Protein AF-A0A7H1N1E7-F1 (afdb_monomer_lite)

pLDDT: mean 75.08, std 14.49, range [43.53, 95.0]

Radius of gyration: 23.33 Å; chains: 1; bounding box: 52×28×62 Å

Sequence (79 aa):
MTDLAKGLPEGTPVEIWFQDEARVGQKNGLVYQWARRGTRPRQPKDQRTAWAYIFGAVCVYGGDKLGHVAAVIGAAAPE

Foldseek 3Di:
DVVVCPPPDPPPDDWDKDKDKDKDKDADDDDDDDDDPPDDDDDDGDPQIWIFMKIWMDTDPDPPDDTDTDGPGPTDGDD

Organism: NCBI:txid111831

Secondary structure (DSSP, 8-state):
-TTTTTTSPTT-----EEEEEEEEE-PPPP------TT--PPPPPP----EEEEEEEEESSSTT----EE---------

Structure (mmCIF, N/CA/C/O backbone):
data_AF-A0A7H1N1E7-F1
#
_entry.id   AF-A0A7H1N1E7-F1
#
loop_
_atom_site.group_PDB
_atom_site.id
_atom_site.type_symbol
_atom_site.label_atom_id
_atom_site.label_alt_id
_atom_site.label_comp_id
_atom_site.label_asym_id
_atom_site.label_entity_id
_atom_site.label_seq_id
_atom_site.pdbx_PDB_ins_code
_atom_site.Cartn_x
_atom_site.Cartn_y
_atom_site.Cartn_z
_atom_site.occupancy
_atom_site.B_iso_or_equiv
_atom_site.auth_seq_id
_atom_site.auth_comp_id
_atom_site.auth_asym_id
_atom_site.auth_atom_id
_atom_site.pdbx_PDB_model_num
ATOM 1 N N . MET A 1 1 ? -13.079 15.029 19.347 1.00 53.44 1 MET A N 1
ATOM 2 C CA . MET A 1 1 ? -13.045 13.704 20.006 1.00 53.44 1 MET A CA 1
ATOM 3 C C . MET A 1 1 ? -14.365 13.369 20.702 1.00 53.44 1 MET A C 1
ATOM 5 O O . MET A 1 1 ? -14.823 12.248 20.574 1.00 53.44 1 MET A O 1
ATOM 9 N N . THR A 1 2 ? -15.011 14.324 21.380 1.00 54.12 2 THR A N 1
ATOM 10 C CA . THR A 1 2 ? -16.222 14.110 22.202 1.00 54.12 2 THR A CA 1
ATOM 11 C C . THR A 1 2 ? -17.491 13.720 21.428 1.0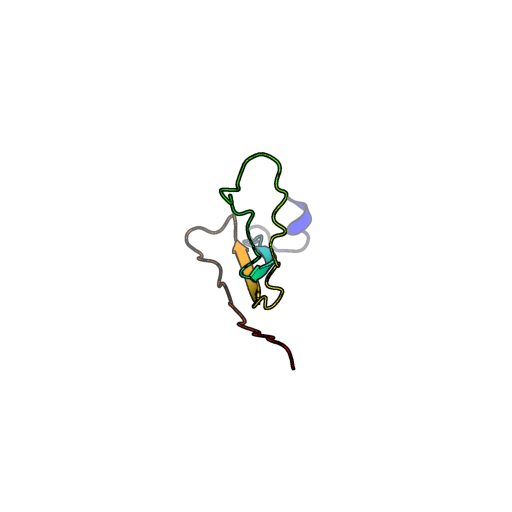0 54.12 2 THR A C 1
ATOM 13 O O . THR A 1 2 ? -18.401 13.144 22.005 1.00 54.12 2 THR A O 1
ATOM 16 N N . ASP A 1 3 ? -17.560 14.006 20.124 1.00 70.69 3 ASP A N 1
ATOM 17 C CA . ASP A 1 3 ? -18.753 13.731 19.306 1.00 70.69 3 ASP A CA 1
ATOM 18 C C . ASP A 1 3 ? -18.886 12.256 18.885 1.00 70.69 3 ASP A C 1
ATOM 20 O O . ASP A 1 3 ? -19.990 11.769 18.677 1.00 70.69 3 ASP A O 1
ATOM 24 N N . LEU A 1 4 ? -17.769 11.522 18.802 1.00 73.94 4 LEU A N 1
ATOM 25 C CA . LEU A 1 4 ? -17.745 10.121 18.355 1.00 73.94 4 LEU A CA 1
ATOM 26 C C . LEU A 1 4 ? -18.401 9.158 19.354 1.00 73.94 4 LEU A C 1
ATOM 28 O O . LEU A 1 4 ? -18.865 8.094 18.964 1.00 73.94 4 LEU A O 1
ATOM 32 N N . ALA A 1 5 ? -18.437 9.531 20.633 1.00 74.94 5 ALA A N 1
ATOM 33 C CA . ALA A 1 5 ? -19.015 8.725 21.704 1.00 74.94 5 ALA A CA 1
ATOM 34 C C . ALA A 1 5 ? -20.412 9.210 22.130 1.00 74.94 5 ALA A C 1
ATOM 36 O O . ALA A 1 5 ? -20.931 8.770 23.157 1.00 74.94 5 ALA A O 1
ATOM 37 N N . LYS A 1 6 ? -21.034 10.137 21.383 1.00 84.06 6 LYS A N 1
ATOM 38 C CA . LYS A 1 6 ? -22.367 10.641 21.735 1.00 84.06 6 LYS A CA 1
ATOM 39 C C . LYS A 1 6 ? -23.386 9.502 21.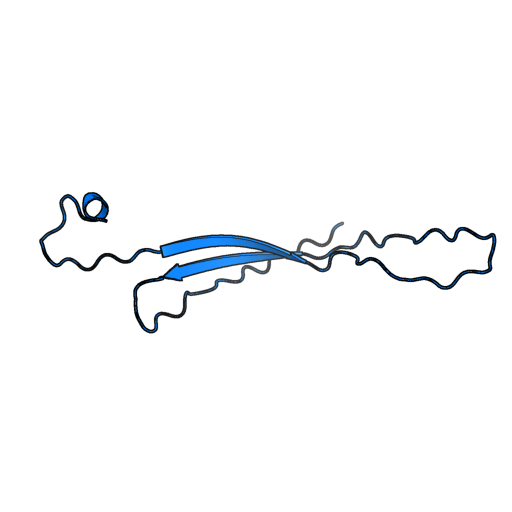755 1.00 84.06 6 LYS A C 1
ATOM 41 O O . LYS A 1 6 ? -23.565 8.801 20.766 1.00 84.06 6 LYS A O 1
ATOM 46 N N . GLY A 1 7 ? -24.083 9.366 22.880 1.00 84.12 7 GLY A N 1
ATOM 47 C CA . GLY A 1 7 ? -25.101 8.333 23.085 1.00 84.12 7 GLY A CA 1
ATOM 48 C C . GLY A 1 7 ? -24.567 7.009 23.638 1.00 84.12 7 GLY A C 1
ATOM 49 O O . GLY A 1 7 ? -25.368 6.117 23.903 1.00 84.12 7 GLY A O 1
ATOM 50 N N . LEU A 1 8 ? -23.253 6.880 23.856 1.00 85.25 8 LEU A N 1
ATOM 51 C CA . LEU A 1 8 ? -22.667 5.750 24.578 1.00 85.25 8 LEU A CA 1
ATOM 52 C C . LEU A 1 8 ? -22.546 6.069 26.080 1.00 85.25 8 LEU A C 1
ATOM 54 O O . LEU A 1 8 ? -22.362 7.235 26.440 1.00 85.25 8 LEU A O 1
ATOM 58 N N . PRO A 1 9 ? -22.625 5.059 26.969 1.00 88.88 9 PRO A N 1
ATOM 59 C CA . PRO A 1 9 ? -22.341 5.233 28.390 1.00 88.88 9 PRO A CA 1
ATOM 60 C C . PRO A 1 9 ? -20.946 5.818 28.634 1.00 88.88 9 PRO A C 1
ATOM 62 O O . PRO A 1 9 ? -19.994 5.528 27.901 1.00 88.88 9 PRO A O 1
ATOM 65 N N . GLU A 1 10 ? -20.813 6.617 29.690 1.00 84.38 10 GLU A N 1
ATOM 66 C CA . GLU A 1 10 ? -19.532 7.206 30.075 1.00 84.38 10 GLU A CA 1
ATOM 67 C C . GLU A 1 10 ? -18.488 6.113 30.359 1.00 84.38 10 GLU A C 1
ATOM 69 O O . GLU A 1 10 ? -18.786 5.087 30.969 1.00 84.38 10 GLU A O 1
ATOM 74 N N . GLY A 1 11 ? -17.262 6.312 29.867 1.00 82.25 11 GLY A N 1
ATOM 75 C CA . GLY A 1 11 ? -16.178 5.333 29.993 1.00 82.25 11 GLY A CA 1
ATOM 76 C C . GLY A 1 11 ? -16.201 4.194 28.967 1.00 82.25 11 GLY A C 1
ATOM 77 O O . GLY A 1 11 ? -15.323 3.335 29.022 1.00 82.25 11 GLY A O 1
ATOM 78 N N . THR A 1 12 ? -17.144 4.181 28.014 1.00 84.62 12 THR A N 1
ATOM 79 C CA . THR A 1 12 ? -17.130 3.196 26.918 1.00 84.62 12 THR A CA 1
ATOM 80 C C . THR A 1 12 ? -15.859 3.369 26.073 1.00 84.62 12 THR A C 1
ATOM 82 O O . THR A 1 12 ? -15.647 4.453 25.519 1.00 84.62 12 THR A O 1
ATOM 85 N N . PRO A 1 13 ? -15.007 2.336 25.940 1.00 80.44 13 PRO A N 1
ATOM 86 C C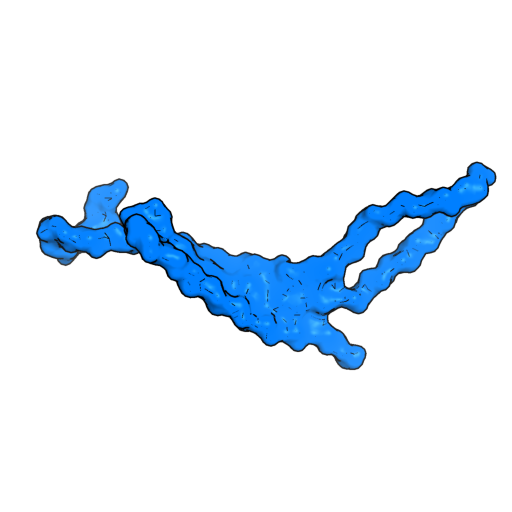A . PRO A 1 13 ? -13.812 2.421 25.113 1.00 80.44 13 PRO A CA 1
ATOM 87 C C . PRO A 1 13 ? -14.205 2.493 23.633 1.00 80.44 13 PRO A C 1
ATOM 89 O O . PRO A 1 13 ? -14.910 1.624 23.124 1.00 80.44 13 PRO A O 1
ATOM 92 N N . VAL A 1 14 ? -13.740 3.533 22.941 1.00 79.50 14 VAL A N 1
ATOM 93 C CA . VAL A 1 14 ? -13.949 3.722 21.500 1.00 79.50 14 VAL A CA 1
ATOM 94 C C . VAL A 1 14 ? -12.629 3.504 20.779 1.00 79.50 14 VAL A C 1
ATOM 96 O O . VAL A 1 14 ? -11.635 4.169 21.072 1.00 79.50 14 VAL A O 1
ATOM 99 N N . GLU A 1 15 ? -12.630 2.593 19.812 1.00 80.75 15 GLU A N 1
ATOM 100 C CA . GLU A 1 15 ? -11.484 2.351 18.943 1.00 80.75 15 GLU A CA 1
ATOM 101 C C . GLU A 1 15 ? -11.660 3.073 17.611 1.00 80.75 15 GLU A C 1
ATOM 103 O O . GLU A 1 15 ? -12.717 3.004 16.984 1.00 80.75 15 GLU A O 1
ATOM 108 N N . ILE A 1 16 ? -10.602 3.747 17.162 1.00 80.56 16 ILE A N 1
ATOM 109 C CA . ILE A 1 16 ? -10.573 4.407 15.859 1.00 80.56 16 ILE A CA 1
ATOM 110 C C . ILE A 1 16 ? -9.740 3.550 14.917 1.00 80.56 16 ILE A C 1
ATOM 112 O O . ILE A 1 16 ? -8.539 3.362 15.131 1.00 80.56 16 ILE A O 1
ATOM 116 N N . TRP A 1 17 ? -10.400 3.065 13.872 1.00 84.06 17 TRP A N 1
ATOM 117 C CA . TRP A 1 17 ? -9.810 2.238 12.833 1.00 84.06 17 TRP A CA 1
ATOM 118 C C . TRP A 1 17 ? -9.690 3.029 11.534 1.00 84.06 17 TRP A C 1
ATOM 120 O O . TRP A 1 17 ? -10.629 3.709 11.120 1.00 84.06 17 TRP A O 1
ATOM 130 N N . PHE A 1 18 ? -8.537 2.914 10.887 1.00 83.75 18 PHE A N 1
ATOM 131 C CA . PHE A 1 18 ? -8.285 3.453 9.556 1.00 83.75 18 PHE A CA 1
ATOM 132 C C . PHE A 1 18 ? -8.162 2.285 8.599 1.00 83.75 18 PHE A C 1
ATOM 134 O O . PHE A 1 18 ? -7.387 1.370 8.865 1.00 83.75 18 PHE A O 1
ATOM 141 N N . GLN A 1 19 ? -8.917 2.316 7.509 1.00 88.00 19 GLN A N 1
ATOM 142 C CA . GLN A 1 19 ? -8.887 1.296 6.472 1.00 88.00 19 GLN A CA 1
ATOM 143 C C . GLN A 1 19 ? -8.426 1.925 5.162 1.00 88.00 19 GLN A C 1
ATOM 145 O O . GLN A 1 19 ? -8.798 3.060 4.865 1.00 88.00 19 GLN A O 1
ATOM 150 N N . ASP A 1 20 ? -7.644 1.177 4.389 1.00 87.69 20 ASP A N 1
ATOM 151 C CA . ASP A 1 20 ? -7.247 1.575 3.044 1.00 87.69 20 ASP A CA 1
ATOM 152 C C . ASP A 1 20 ? -7.111 0.360 2.113 1.00 87.69 20 ASP A C 1
ATOM 154 O O . ASP A 1 20 ? -7.054 -0.800 2.551 1.00 87.69 20 ASP A O 1
ATOM 158 N N . GLU A 1 21 ? -7.066 0.647 0.818 1.00 88.75 21 GLU A N 1
ATOM 159 C CA . GLU A 1 21 ? -6.835 -0.302 -0.261 1.00 88.75 21 GLU A CA 1
ATOM 160 C C . GLU A 1 21 ? -5.652 0.166 -1.114 1.00 88.75 21 GLU A C 1
ATOM 162 O O . GLU A 1 21 ? -5.634 1.274 -1.649 1.00 88.75 21 GLU A O 1
ATOM 167 N N . ALA A 1 22 ? -4.676 -0.719 -1.311 1.00 87.12 22 ALA A N 1
ATOM 168 C CA . ALA A 1 22 ? -3.519 -0.448 -2.149 1.00 87.12 22 ALA A CA 1
ATOM 169 C C . ALA A 1 22 ? -3.374 -1.502 -3.246 1.00 87.12 22 ALA A C 1
ATOM 171 O O . ALA A 1 22 ? -3.279 -2.701 -2.982 1.00 87.12 22 ALA A O 1
ATOM 172 N N . ARG A 1 23 ? -3.259 -1.050 -4.499 1.00 87.62 23 ARG A N 1
ATOM 173 C CA . ARG A 1 23 ? -2.829 -1.914 -5.603 1.00 87.62 23 ARG A CA 1
ATOM 174 C C . ARG A 1 23 ? -1.306 -1.959 -5.660 1.00 87.62 23 ARG A C 1
ATOM 176 O O . ARG A 1 23 ? -0.663 -0.945 -5.936 1.00 87.62 23 ARG A O 1
ATOM 183 N N . VAL A 1 24 ? -0.740 -3.147 -5.483 1.00 85.06 24 VAL A N 1
ATOM 184 C CA . VAL A 1 24 ? 0.704 -3.398 -5.536 1.00 85.06 24 VAL A CA 1
ATOM 185 C C . VAL A 1 24 ? 1.017 -4.285 -6.732 1.00 85.06 24 VAL A C 1
ATOM 187 O O . VAL A 1 24 ? 0.369 -5.296 -6.961 1.00 85.06 24 VAL A O 1
ATOM 190 N N . GLY A 1 25 ? 2.013 -3.912 -7.526 1.00 84.44 25 GLY A N 1
ATOM 191 C CA . GLY A 1 25 ? 2.409 -4.679 -8.702 1.00 84.44 25 GLY A CA 1
ATOM 192 C C . GLY A 1 25 ? 3.745 -4.210 -9.253 1.00 84.44 25 GLY A C 1
ATOM 193 O O . GLY A 1 25 ? 4.186 -3.091 -8.971 1.00 84.44 25 GLY A O 1
ATOM 194 N N . GLN A 1 26 ? 4.397 -5.062 -10.042 1.00 78.94 26 GLN A N 1
ATOM 195 C CA . GLN A 1 26 ? 5.699 -4.745 -10.623 1.00 78.94 26 GLN A CA 1
ATOM 196 C C . GLN A 1 26 ? 5.526 -3.763 -11.783 1.00 78.94 26 GLN A C 1
ATOM 198 O O . GLN A 1 26 ? 5.386 -4.161 -12.931 1.00 78.94 26 GLN A O 1
ATOM 203 N N . LYS A 1 27 ? 5.564 -2.461 -11.511 1.00 77.81 27 LYS A N 1
ATOM 204 C CA . LYS A 1 27 ? 5.589 -1.452 -12.574 1.00 77.81 27 LYS A CA 1
ATOM 205 C C . LYS A 1 27 ? 6.987 -1.367 -13.185 1.00 77.81 27 LYS A C 1
ATOM 207 O O . LYS A 1 27 ? 7.979 -1.325 -12.462 1.00 77.81 27 LYS A O 1
ATOM 212 N N . ASN A 1 28 ? 7.072 -1.268 -14.510 1.00 76.31 28 ASN A N 1
ATOM 213 C CA . ASN A 1 28 ? 8.357 -1.062 -15.176 1.00 76.31 28 ASN A CA 1
ATOM 214 C C . ASN A 1 28 ? 9.047 0.210 -14.681 1.00 76.31 28 ASN A C 1
ATOM 216 O O . ASN A 1 28 ? 8.47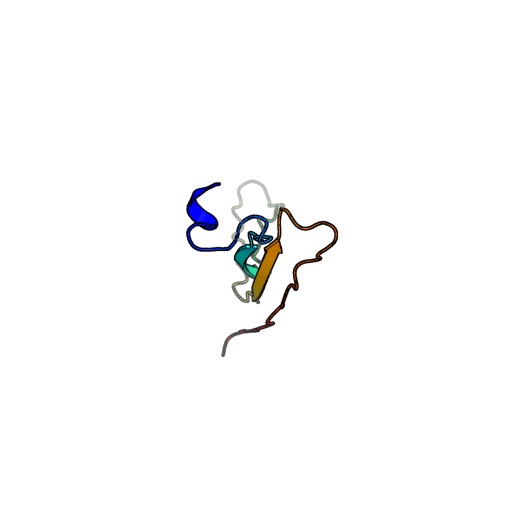2 1.301 -14.750 1.00 76.31 28 ASN A O 1
ATOM 220 N N . GLY A 1 29 ? 10.287 0.051 -14.224 1.00 75.31 29 GLY A N 1
ATOM 221 C CA . GLY A 1 29 ? 11.154 1.152 -13.825 1.00 75.31 29 GLY A CA 1
ATOM 222 C C . GLY A 1 29 ? 11.789 1.873 -15.015 1.00 75.31 29 GLY A C 1
ATOM 223 O O . GLY A 1 29 ? 11.769 1.397 -16.153 1.00 75.31 29 GLY A O 1
ATOM 224 N N . LEU A 1 30 ? 12.384 3.031 -14.730 1.00 78.19 30 LEU A N 1
ATOM 225 C CA . LEU A 1 30 ? 13.328 3.674 -15.640 1.00 78.19 30 LEU A CA 1
ATOM 226 C C . LEU A 1 30 ? 14.632 2.874 -15.613 1.00 78.19 30 LEU A C 1
ATOM 228 O O . LEU A 1 30 ? 15.162 2.610 -14.536 1.00 78.19 30 LEU A O 1
ATOM 232 N N . VAL A 1 31 ? 15.153 2.496 -16.781 1.00 77.25 31 VAL A N 1
ATOM 233 C CA . VAL A 1 31 ? 16.473 1.856 -16.877 1.00 77.25 31 VAL A CA 1
ATOM 234 C C . VAL A 1 31 ? 17.433 2.778 -17.617 1.00 77.25 31 VAL A C 1
ATOM 236 O O . VAL A 1 31 ? 17.059 3.443 -18.585 1.00 77.25 31 VAL A O 1
ATOM 239 N N . TYR A 1 32 ? 18.686 2.799 -17.176 1.00 86.00 32 TYR A N 1
ATOM 240 C CA . TYR A 1 32 ? 19.759 3.460 -17.905 1.00 86.00 32 TYR A CA 1
ATOM 241 C C . TYR A 1 32 ? 20.301 2.506 -18.970 1.00 86.00 32 TYR A C 1
ATOM 243 O O . TYR A 1 32 ? 20.668 1.373 -18.664 1.00 86.00 32 TYR A O 1
ATOM 251 N N . GLN A 1 33 ? 20.351 2.963 -20.221 1.00 86.62 33 GLN A N 1
ATOM 252 C CA . GLN A 1 33 ? 20.946 2.217 -21.330 1.00 86.62 33 GLN A CA 1
ATOM 253 C C . GLN A 1 33 ? 22.155 2.969 -21.861 1.00 86.62 33 GLN A C 1
ATOM 255 O O . GLN A 1 33 ? 22.058 4.139 -22.235 1.00 86.62 33 GLN A O 1
ATOM 260 N N . TRP A 1 34 ? 23.289 2.280 -21.926 1.00 89.88 34 TRP A N 1
ATOM 261 C CA . TRP A 1 34 ? 24.457 2.786 -22.629 1.00 89.88 34 TRP A CA 1
ATOM 262 C C . TRP A 1 34 ? 24.223 2.675 -24.131 1.00 89.88 34 TRP A C 1
ATOM 264 O O . TRP A 1 34 ? 23.837 1.626 -24.642 1.00 89.88 34 TRP A O 1
ATOM 274 N N . ALA A 1 35 ? 24.453 3.775 -24.839 1.00 91.56 35 ALA A N 1
ATOM 275 C CA . ALA A 1 35 ? 24.219 3.875 -26.268 1.00 91.56 35 ALA A CA 1
ATOM 276 C C . ALA A 1 35 ? 25.401 4.558 -26.946 1.00 91.56 35 ALA A C 1
ATOM 278 O O . ALA A 1 35 ? 26.058 5.426 -26.364 1.00 91.56 35 ALA A O 1
ATOM 279 N N . ARG A 1 36 ? 25.653 4.207 -28.209 1.00 94.69 36 ARG A N 1
ATOM 280 C CA . ARG A 1 36 ? 26.650 4.910 -29.019 1.00 94.69 36 ARG A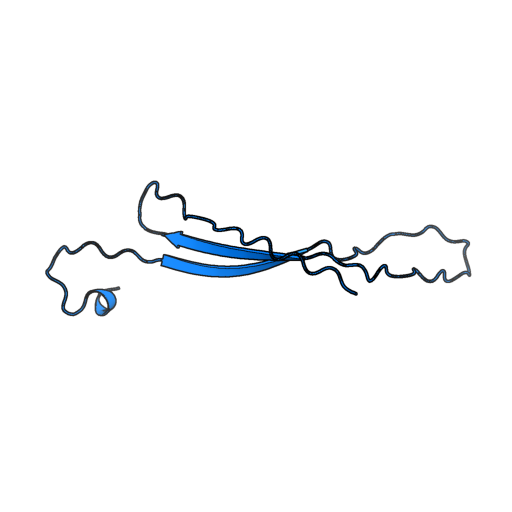 CA 1
ATOM 281 C C . ARG A 1 36 ? 26.242 6.381 -29.157 1.00 94.69 36 ARG A C 1
ATOM 283 O O . ARG A 1 36 ? 25.084 6.686 -29.445 1.00 94.69 36 ARG A O 1
ATOM 290 N N . ARG A 1 37 ? 27.193 7.303 -28.980 1.00 93.12 37 ARG A N 1
ATOM 291 C CA . ARG A 1 37 ? 26.955 8.747 -29.137 1.00 93.12 37 ARG A CA 1
ATOM 292 C C . ARG A 1 37 ? 26.347 9.038 -30.520 1.00 93.12 37 ARG A C 1
ATOM 294 O O . ARG A 1 37 ? 26.821 8.509 -31.521 1.00 93.12 37 ARG A O 1
ATOM 301 N N . GLY A 1 38 ? 25.290 9.851 -30.554 1.00 95.00 38 GLY A N 1
ATOM 302 C CA . GLY A 1 38 ? 24.523 10.163 -31.770 1.00 95.00 38 GLY A CA 1
ATOM 303 C C . GLY A 1 38 ? 23.369 9.200 -32.074 1.00 95.00 38 GLY A C 1
ATOM 304 O O . GLY A 1 38 ? 22.637 9.422 -33.032 1.00 95.00 38 GLY A O 1
ATOM 305 N N . THR A 1 39 ? 23.166 8.157 -31.262 1.00 91.69 39 THR A N 1
ATOM 306 C CA . THR A 1 39 ? 22.033 7.230 -31.412 1.00 91.69 39 THR A CA 1
ATOM 307 C C . THR A 1 39 ? 20.971 7.461 -30.338 1.00 91.69 39 THR A C 1
ATOM 309 O O . THR A 1 39 ? 21.273 7.925 -29.238 1.00 91.69 39 THR A O 1
ATOM 312 N N . ARG A 1 40 ? 19.712 7.137 -30.661 1.00 88.94 40 ARG A N 1
ATOM 313 C CA . ARG A 1 40 ? 18.575 7.215 -29.732 1.00 88.94 40 ARG A CA 1
ATOM 314 C C . ARG A 1 40 ? 17.887 5.849 -29.637 1.00 88.94 40 ARG A C 1
ATOM 316 O O . ARG A 1 40 ? 16.910 5.623 -30.355 1.00 88.94 40 ARG A O 1
ATOM 323 N N . PRO A 1 41 ? 18.387 4.924 -28.799 1.00 86.88 41 PRO A N 1
ATOM 324 C CA . PRO A 1 41 ? 17.732 3.636 -28.615 1.00 86.88 41 PRO A CA 1
ATOM 325 C C . PRO A 1 41 ? 16.353 3.831 -27.981 1.00 86.88 41 PRO A C 1
ATOM 327 O O . PRO A 1 41 ? 16.175 4.623 -27.053 1.00 86.88 41 PRO A O 1
ATOM 330 N N . ARG A 1 42 ? 15.359 3.116 -28.511 1.00 83.56 42 ARG A N 1
ATOM 331 C CA . ARG A 1 42 ? 14.024 3.034 -27.918 1.00 83.56 42 ARG A CA 1
ATOM 332 C C . ARG A 1 42 ? 13.988 1.838 -26.988 1.00 83.56 42 ARG A C 1
ATOM 334 O O . ARG A 1 42 ? 14.328 0.740 -27.408 1.00 83.56 42 ARG A O 1
ATOM 341 N N . GLN A 1 43 ? 13.539 2.051 -25.758 1.00 82.50 43 GLN A N 1
ATOM 342 C CA . GLN A 1 43 ? 13.276 0.965 -24.830 1.00 82.50 43 GLN A CA 1
ATOM 343 C C . GLN A 1 43 ? 11.880 0.393 -25.090 1.00 82.50 43 GLN A C 1
ATOM 345 O O . GLN A 1 43 ? 10.897 1.114 -24.887 1.00 82.50 43 GLN A O 1
ATOM 350 N N . PRO A 1 44 ? 11.754 -0.881 -25.497 1.00 81.69 44 PRO A N 1
ATOM 351 C CA . PRO A 1 44 ? 10.472 -1.561 -25.463 1.00 81.69 44 PRO A CA 1
ATOM 352 C C . PRO A 1 44 ? 10.026 -1.667 -24.006 1.00 81.69 44 PRO A C 1
ATOM 354 O O . PRO A 1 44 ? 10.766 -2.149 -23.147 1.00 81.69 44 PRO A O 1
ATOM 357 N N . LYS A 1 45 ? 8.830 -1.168 -23.713 1.00 79.62 45 LYS A N 1
ATOM 358 C CA . LYS A 1 45 ? 8.240 -1.292 -22.387 1.00 79.62 45 LYS A CA 1
ATOM 359 C C . LYS A 1 45 ? 7.486 -2.615 -22.336 1.00 79.62 45 LYS A C 1
ATOM 361 O O . LYS A 1 45 ? 6.531 -2.784 -23.087 1.00 79.62 45 LYS A O 1
ATOM 366 N N . ASP A 1 46 ? 7.902 -3.525 -21.463 1.00 80.19 46 ASP A N 1
ATOM 367 C CA . ASP A 1 46 ? 7.110 -4.720 -21.177 1.00 80.19 46 ASP A CA 1
ATOM 368 C C . ASP A 1 46 ? 5.778 -4.316 -20.523 1.00 80.19 46 ASP A C 1
ATOM 370 O O . ASP A 1 46 ? 5.764 -3.704 -19.463 1.00 80.19 46 ASP A O 1
ATOM 374 N N . GLN A 1 47 ? 4.645 -4.585 -21.161 1.00 77.38 47 GLN A N 1
ATOM 375 C CA . GLN A 1 47 ? 3.339 -4.212 -20.601 1.00 77.38 47 GLN A CA 1
ATOM 376 C C . GLN A 1 47 ? 2.710 -5.351 -19.786 1.00 77.38 47 GLN A C 1
ATOM 378 O O . GLN A 1 47 ? 1.623 -5.175 -19.231 1.00 77.38 47 GLN A O 1
ATOM 383 N N . ARG A 1 48 ? 3.381 -6.507 -19.684 1.00 80.06 48 ARG A N 1
ATOM 384 C CA . ARG A 1 48 ? 2.915 -7.681 -18.935 1.00 80.06 48 ARG A CA 1
ATOM 385 C C . ARG A 1 48 ? 3.112 -7.445 -17.443 1.00 80.06 48 ARG A C 1
ATOM 387 O O . ARG A 1 48 ? 4.086 -7.874 -16.837 1.00 80.06 48 ARG A O 1
ATOM 394 N N . THR A 1 49 ? 2.178 -6.704 -16.864 1.00 75.69 49 THR A N 1
ATOM 395 C CA . THR A 1 49 ? 2.255 -6.264 -15.473 1.00 75.69 49 THR A CA 1
ATOM 396 C C . THR A 1 49 ? 1.321 -7.117 -14.628 1.00 75.69 49 THR A C 1
ATOM 398 O O . THR A 1 49 ? 0.110 -7.063 -14.828 1.00 75.69 49 THR A O 1
ATOM 401 N N . ALA A 1 50 ? 1.861 -7.871 -13.672 1.00 82.06 50 ALA A N 1
ATOM 402 C CA . ALA A 1 50 ? 1.056 -8.504 -12.633 1.00 82.06 50 ALA A CA 1
ATOM 403 C C . ALA A 1 50 ? 0.837 -7.528 -11.470 1.00 82.06 50 ALA A C 1
ATOM 405 O O . ALA A 1 50 ? 1.720 -6.735 -11.117 1.00 82.06 50 ALA A O 1
ATOM 406 N N . TRP A 1 51 ? -0.346 -7.592 -10.873 1.00 81.06 51 TRP A N 1
ATOM 407 C CA . TRP A 1 51 ? -0.722 -6.795 -9.715 1.00 81.06 51 TRP A CA 1
ATOM 408 C C . TRP A 1 51 ? -1.549 -7.633 -8.745 1.00 81.06 51 TRP A C 1
ATOM 410 O O . TRP A 1 51 ? -2.104 -8.667 -9.105 1.00 81.06 51 TRP A O 1
ATOM 420 N N . ALA A 1 52 ? -1.607 -7.159 -7.510 1.00 84.12 52 ALA A N 1
ATOM 421 C CA . ALA A 1 52 ? -2.441 -7.662 -6.439 1.00 84.12 52 ALA A CA 1
ATOM 422 C C . ALA A 1 52 ? -3.049 -6.472 -5.689 1.00 84.12 52 ALA A C 1
ATOM 424 O O . ALA A 1 52 ? -2.511 -5.359 -5.715 1.00 84.12 52 ALA A O 1
ATOM 425 N N . TYR A 1 53 ? -4.163 -6.717 -5.012 1.00 84.31 53 TYR A N 1
ATOM 426 C CA . TYR A 1 53 ? -4.783 -5.751 -4.116 1.00 84.31 53 TYR A CA 1
ATOM 427 C C . TYR A 1 53 ? -4.488 -6.130 -2.668 1.00 84.31 53 TYR A C 1
ATOM 429 O O . TYR A 1 53 ? -4.565 -7.295 -2.280 1.00 84.31 53 TYR A O 1
ATOM 437 N N . ILE A 1 54 ? -4.119 -5.139 -1.868 1.00 85.25 54 ILE A N 1
ATOM 438 C CA . ILE A 1 54 ? -3.893 -5.283 -0.435 1.00 85.25 54 ILE A CA 1
ATOM 439 C C . ILE A 1 54 ? -4.947 -4.443 0.267 1.00 85.25 54 ILE A C 1
ATOM 441 O O . ILE A 1 54 ? -5.055 -3.246 0.010 1.00 85.25 54 ILE A O 1
ATOM 445 N N . PHE A 1 55 ? -5.691 -5.077 1.166 1.00 82.88 55 PHE A N 1
ATOM 446 C CA . PHE A 1 55 ? -6.662 -4.422 2.027 1.00 82.88 55 PHE A CA 1
ATOM 447 C C . PHE A 1 55 ? -6.163 -4.521 3.463 1.00 82.88 55 PHE A C 1
ATOM 449 O O . PHE A 1 55 ? -5.750 -5.592 3.922 1.00 82.88 55 PHE A O 1
ATOM 456 N N . GLY A 1 56 ? -6.174 -3.404 4.178 1.00 84.12 56 GLY A N 1
ATOM 457 C CA . GLY A 1 56 ? -5.695 -3.362 5.553 1.00 84.12 56 GLY A CA 1
ATOM 458 C C . GLY A 1 56 ? -6.496 -2.386 6.387 1.00 84.12 56 GLY A C 1
ATOM 459 O O . GLY A 1 56 ? -6.972 -1.371 5.882 1.00 84.12 56 GLY A O 1
ATOM 460 N N . ALA A 1 57 ? -6.623 -2.698 7.672 1.00 84.06 57 ALA A N 1
ATOM 461 C CA . ALA A 1 57 ? -7.148 -1.777 8.662 1.00 84.06 57 ALA A CA 1
ATOM 462 C C . ALA A 1 57 ? -6.217 -1.727 9.877 1.00 84.06 57 ALA A C 1
ATOM 464 O O . ALA A 1 57 ? -5.711 -2.761 10.315 1.00 84.06 57 ALA A O 1
ATOM 465 N N . VAL A 1 58 ? -5.990 -0.532 10.421 1.00 82.25 58 VAL A N 1
ATOM 466 C CA . VAL A 1 58 ? -5.111 -0.298 11.572 1.00 82.25 58 VAL A CA 1
ATOM 467 C C . VAL A 1 58 ? -5.823 0.515 12.649 1.00 82.25 58 VAL A C 1
ATOM 469 O O . VAL A 1 58 ? -6.526 1.481 12.351 1.00 82.25 58 VAL A O 1
ATOM 472 N N . CYS A 1 59 ? -5.620 0.128 13.908 1.00 82.06 59 CYS A N 1
ATOM 473 C CA . CYS A 1 59 ? -6.067 0.877 15.077 1.00 82.06 59 CYS A CA 1
ATOM 474 C C . CYS A 1 59 ? -4.903 1.711 15.626 1.00 82.06 59 CYS A C 1
ATOM 476 O O . CYS A 1 59 ? -3.817 1.184 15.852 1.00 82.06 59 CYS A O 1
ATOM 478 N N . VAL A 1 60 ? -5.115 3.013 15.833 1.00 72.69 60 VAL A N 1
ATOM 479 C CA . VAL A 1 60 ? -4.025 3.963 16.164 1.00 72.69 60 VAL A CA 1
ATOM 480 C C . VAL A 1 60 ? -3.916 4.231 17.671 1.00 72.69 60 VAL A C 1
ATOM 482 O O . VAL A 1 60 ? -2.911 4.760 18.135 1.00 72.69 60 VAL A O 1
ATOM 485 N N . TYR A 1 61 ? -4.926 3.832 18.452 1.00 71.25 61 TYR A N 1
ATOM 486 C CA . TYR A 1 61 ? -5.018 4.140 19.887 1.00 71.25 61 TYR A CA 1
ATOM 487 C C . TYR A 1 61 ? -5.193 2.911 20.797 1.00 71.25 61 TYR A C 1
ATOM 489 O O . TYR A 1 61 ? -5.346 3.065 22.005 1.00 71.25 61 TYR A O 1
ATOM 497 N N . GLY A 1 62 ? -5.142 1.693 20.248 1.00 60.59 62 GLY A N 1
ATOM 498 C CA . GLY A 1 62 ? -5.144 0.448 21.021 1.00 60.59 62 GLY A CA 1
ATOM 499 C C . GLY A 1 62 ? -3.750 -0.172 21.043 1.00 60.59 62 GLY A C 1
ATOM 500 O O . GLY A 1 62 ? -3.271 -0.614 20.002 1.00 60.59 62 GLY A O 1
ATOM 501 N N . GLY A 1 63 ? -3.098 -0.202 22.209 1.00 52.75 63 GLY A N 1
ATOM 502 C CA . GLY A 1 63 ? -1.821 -0.900 22.389 1.00 52.75 63 GLY A CA 1
ATOM 503 C C . GLY A 1 63 ? -1.903 -2.360 21.926 1.00 52.75 63 GLY A C 1
ATOM 504 O O . GLY A 1 63 ? -2.896 -3.040 22.183 1.00 52.75 63 GLY A O 1
ATOM 505 N N . ASP A 1 64 ? -0.867 -2.800 21.211 1.00 55.34 64 ASP A N 1
ATOM 506 C CA . ASP A 1 64 ? -0.605 -4.178 20.771 1.00 55.34 64 ASP A CA 1
ATOM 507 C C . ASP A 1 64 ? -1.706 -4.889 19.964 1.00 55.34 64 ASP A C 1
ATOM 509 O O . ASP A 1 64 ? -1.845 -6.112 20.022 1.00 55.34 64 ASP A O 1
ATOM 513 N N . LYS A 1 65 ? -2.461 -4.161 19.133 1.00 54.66 65 LYS A N 1
ATOM 514 C CA . LYS A 1 65 ? -3.371 -4.778 18.153 1.00 54.66 65 LYS A CA 1
ATOM 515 C C . LYS A 1 65 ? -2.801 -4.656 16.746 1.00 54.66 65 LYS A C 1
ATOM 517 O O . L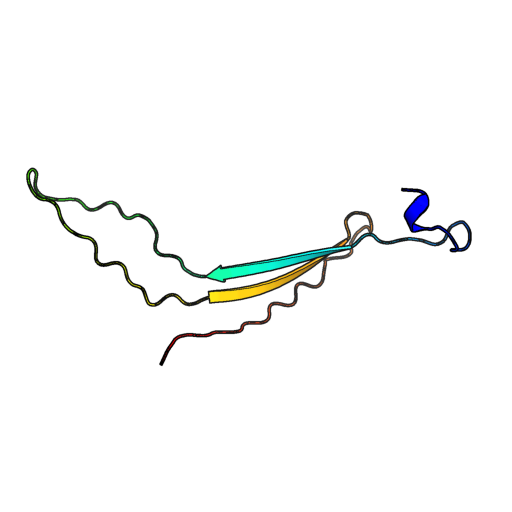YS A 1 65 ? -3.040 -3.678 16.041 1.00 54.66 65 LYS A O 1
ATOM 522 N N . LEU A 1 66 ? -2.023 -5.663 16.343 1.00 52.59 66 LEU A N 1
ATOM 523 C CA . LEU A 1 66 ? -1.578 -5.827 14.960 1.00 52.59 66 LEU A CA 1
ATOM 524 C C . LEU A 1 66 ? -2.826 -5.907 14.066 1.00 52.59 66 LEU A C 1
ATOM 526 O O . LEU A 1 66 ? -3.603 -6.856 14.161 1.00 52.59 66 LEU A O 1
ATOM 530 N N . GLY A 1 67 ? -3.043 -4.884 13.239 1.00 53.44 67 GLY A N 1
ATOM 531 C CA . GLY A 1 67 ? -4.149 -4.844 12.289 1.00 53.44 67 GLY A CA 1
ATOM 532 C C . GLY A 1 67 ? -4.115 -6.075 11.387 1.00 53.44 67 GLY A C 1
ATOM 533 O O . GLY A 1 67 ? -3.082 -6.388 10.796 1.00 53.44 67 GLY A O 1
ATOM 534 N N . HIS A 1 68 ? -5.228 -6.800 11.300 1.00 52.66 68 HIS A N 1
ATOM 535 C CA . HIS A 1 68 ? -5.355 -7.921 10.377 1.00 52.66 68 HIS A CA 1
ATOM 536 C C . HIS A 1 68 ? -5.229 -7.391 8.939 1.00 52.66 68 HIS A C 1
ATOM 538 O O . HIS A 1 68 ? -6.148 -6.766 8.414 1.00 52.66 68 HIS A O 1
ATOM 544 N N . VAL A 1 69 ? -4.081 -7.623 8.299 1.00 50.84 69 VAL A N 1
ATOM 545 C CA . VAL A 1 69 ? -3.896 -7.382 6.863 1.00 50.84 69 VAL A CA 1
ATOM 546 C C . VAL A 1 69 ? -4.397 -8.619 6.128 1.00 50.84 69 VAL A C 1
ATOM 548 O O . VAL A 1 69 ? -3.735 -9.656 6.112 1.00 50.84 69 VAL A O 1
ATOM 551 N N . ALA A 1 70 ? -5.583 -8.527 5.534 1.00 47.72 70 ALA A N 1
ATOM 552 C CA . ALA A 1 70 ? -6.086 -9.549 4.630 1.00 47.72 70 ALA A CA 1
ATOM 553 C C . ALA A 1 70 ? -5.552 -9.251 3.222 1.00 47.72 70 ALA A C 1
ATOM 555 O O . ALA A 1 70 ? -6.089 -8.421 2.487 1.00 47.72 70 ALA A O 1
ATOM 556 N N . ALA A 1 71 ? -4.469 -9.922 2.834 1.00 46.34 71 ALA A N 1
ATOM 557 C CA . ALA A 1 71 ? -4.002 -9.888 1.455 1.00 46.34 71 ALA A CA 1
ATOM 558 C C . ALA A 1 71 ? -4.915 -10.776 0.593 1.00 46.34 71 ALA A C 1
ATOM 560 O O . ALA A 1 71 ? -4.780 -11.999 0.590 1.00 46.34 71 ALA A O 1
ATOM 561 N N . VAL A 1 72 ? -5.850 -10.174 -0.145 1.00 50.62 72 VAL A N 1
ATOM 562 C CA . VAL A 1 72 ? -6.571 -10.883 -1.210 1.00 50.62 72 VAL A CA 1
ATOM 563 C C . VAL A 1 72 ? -5.699 -10.846 -2.462 1.00 50.62 72 VAL A C 1
ATOM 565 O O . VAL A 1 72 ? -5.648 -9.849 -3.179 1.00 50.62 72 VAL A O 1
ATOM 568 N N . ILE A 1 73 ? -4.998 -11.945 -2.748 1.00 53.75 73 ILE A N 1
ATOM 569 C CA . ILE A 1 73 ? -4.227 -12.083 -3.989 1.00 53.75 73 ILE A CA 1
ATOM 570 C C . ILE A 1 73 ? -5.207 -12.355 -5.138 1.00 53.75 73 ILE A C 1
ATOM 572 O O . ILE A 1 73 ? -5.449 -13.494 -5.524 1.00 53.75 73 ILE A O 1
ATOM 576 N N . GLY A 1 74 ? -5.796 -11.294 -5.684 1.00 50.47 74 GLY A N 1
ATOM 577 C CA . GLY A 1 74 ? -6.439 -11.330 -6.993 1.00 50.47 74 GLY A CA 1
ATOM 578 C C . GLY A 1 74 ? -5.380 -11.130 -8.069 1.00 50.47 74 GLY A C 1
ATOM 579 O O . GLY A 1 74 ? -5.057 -9.992 -8.393 1.00 50.47 74 GLY A O 1
ATOM 580 N N . ALA A 1 75 ? -4.811 -12.215 -8.593 1.00 51.41 75 ALA A N 1
ATOM 581 C CA . ALA A 1 75 ? -3.972 -12.146 -9.782 1.00 51.41 75 ALA A CA 1
ATOM 582 C C . ALA A 1 75 ? -4.875 -12.073 -11.019 1.00 51.41 75 ALA A C 1
ATOM 584 O O . ALA A 1 75 ? -5.551 -13.044 -11.348 1.00 51.41 75 ALA A O 1
ATOM 585 N N . ALA A 1 76 ? -4.865 -10.945 -11.723 1.00 55.47 76 ALA A N 1
ATOM 586 C CA . ALA A 1 76 ? -5.245 -10.924 -13.128 1.00 55.47 76 ALA A CA 1
ATOM 587 C C . ALA A 1 76 ? -3.973 -10.706 -13.955 1.00 55.47 76 ALA A C 1
ATOM 589 O O . ALA A 1 76 ? -3.403 -9.614 -13.968 1.00 55.47 76 ALA A O 1
ATOM 590 N N . ALA A 1 77 ? -3.521 -11.762 -14.628 1.00 44.03 77 ALA A N 1
ATOM 591 C CA . ALA A 1 77 ? -2.720 -11.648 -15.843 1.00 44.03 77 ALA A CA 1
ATOM 592 C C . ALA A 1 77 ? -3.617 -12.087 -17.024 1.00 44.03 77 ALA A C 1
ATOM 594 O O . ALA A 1 77 ? -4.537 -12.871 -16.797 1.00 44.03 77 ALA A O 1
ATOM 595 N N . PRO A 1 78 ? -3.429 -11.490 -18.213 1.00 51.94 78 PRO A N 1
ATOM 596 C CA . PRO A 1 78 ? -4.463 -11.282 -19.236 1.00 51.94 78 PRO A CA 1
ATOM 597 C C . PRO A 1 78 ? -4.761 -12.560 -20.042 1.00 51.94 78 PRO A C 1
ATOM 599 O O . PRO A 1 78 ? -4.135 -13.581 -19.779 1.00 51.94 78 PRO A O 1
ATOM 602 N N . GLU A 1 79 ? -5.703 -12.491 -20.998 1.00 43.53 79 GLU A N 1
ATOM 603 C CA . GLU A 1 79 ? -5.906 -13.531 -22.036 1.00 43.53 79 GLU A CA 1
ATOM 604 C C . GLU A 1 79 ? -4.599 -14.142 -22.571 1.00 43.53 79 GLU A C 1
ATOM 606 O O . GLU A 1 79 ? -3.616 -13.383 -22.780 1.00 43.53 79 GLU A O 1
#